Protein AF-A0A7C7JEX1-F1 (afdb_monomer_lite)

Sequence (99 aa):
MYKWVIKYKKRLDGLLDRIRGRWTLRGDRQVAGRDYDPTTINSPVAHKTTHFTLFTLAVQFSLYLFCLDVSKAFMLGPNDTPGLCMKPLRLSLSRISIS

Structure (mmCIF, N/CA/C/O backbone):
data_AF-A0A7C7JEX1-F1
#
_entry.id   AF-A0A7C7JEX1-F1
#
loop_
_atom_site.group_PDB
_atom_site.id
_atom_site.type_symbol
_atom_site.label_atom_id
_atom_site.label_alt_id
_atom_site.label_comp_id
_atom_site.label_asym_id
_atom_site.label_entity_id
_atom_site.label_seq_id
_atom_site.pdbx_PDB_ins_code
_atom_site.Cartn_x
_atom_site.Cartn_y
_atom_site.Cartn_z
_atom_site.occupancy
_atom_site.B_iso_or_equiv
_atom_site.auth_seq_id
_atom_site.auth_comp_id
_atom_site.auth_asym_id
_atom_site.auth_atom_id
_atom_site.pdbx_PDB_model_num
ATOM 1 N N . MET A 1 1 ? 20.821 -0.142 -12.184 1.00 66.62 1 MET A N 1
ATOM 2 C CA . MET A 1 1 ? 20.218 0.451 -10.971 1.00 66.62 1 MET A CA 1
ATOM 3 C C . MET A 1 1 ? 18.980 1.291 -11.303 1.00 66.62 1 MET A C 1
ATOM 5 O O . MET A 1 1 ? 17.980 1.176 -10.611 1.00 66.62 1 MET A O 1
ATOM 9 N N . TYR A 1 2 ? 18.972 2.042 -12.409 1.00 77.06 2 TYR A N 1
ATOM 10 C CA . TYR A 1 2 ? 17.814 2.803 -12.905 1.00 77.06 2 TYR A CA 1
ATOM 11 C C . TYR A 1 2 ? 17.253 2.222 -14.216 1.00 77.06 2 TYR A C 1
ATOM 13 O O . TYR A 1 2 ? 17.973 1.557 -14.965 1.00 77.06 2 TYR A O 1
ATOM 21 N N . LYS A 1 3 ? 15.960 2.434 -14.482 1.00 85.62 3 LYS A N 1
ATOM 22 C CA . LYS A 1 3 ? 15.293 2.050 -15.736 1.00 85.62 3 LYS A CA 1
ATOM 23 C C . LYS A 1 3 ? 14.192 3.059 -16.073 1.00 85.62 3 LYS A C 1
ATOM 25 O O . LYS A 1 3 ? 13.420 3.455 -15.200 1.00 85.62 3 LYS A O 1
ATOM 30 N N . TRP A 1 4 ? 14.074 3.421 -17.349 1.00 87.06 4 TRP A N 1
ATOM 31 C CA . TRP A 1 4 ? 12.891 4.119 -17.851 1.00 87.06 4 TRP A CA 1
ATOM 32 C C . TRP A 1 4 ? 11.713 3.149 -17.957 1.00 87.06 4 TRP A C 1
ATOM 34 O O . TRP A 1 4 ? 11.800 2.112 -18.617 1.00 87.06 4 TRP A O 1
ATOM 44 N N . VAL A 1 5 ? 10.593 3.501 -17.331 1.00 87.44 5 VAL A N 1
ATOM 45 C CA . VAL A 1 5 ? 9.305 2.839 -17.538 1.00 87.44 5 VAL A CA 1
ATOM 46 C C . VAL A 1 5 ? 8.412 3.798 -18.304 1.00 87.44 5 VAL A C 1
ATOM 48 O O . VAL A 1 5 ? 7.993 4.828 -17.775 1.00 87.44 5 VAL A O 1
ATOM 51 N N . ILE A 1 6 ? 8.124 3.456 -19.556 1.00 91.94 6 ILE A N 1
ATOM 52 C CA . ILE A 1 6 ? 7.239 4.237 -20.414 1.00 91.94 6 ILE A CA 1
ATOM 53 C C . ILE A 1 6 ? 5.917 3.486 -20.528 1.00 91.94 6 ILE A C 1
ATOM 55 O O . ILE A 1 6 ? 5.888 2.306 -20.872 1.00 91.94 6 ILE A O 1
ATOM 59 N N . LYS A 1 7 ? 4.817 4.166 -20.202 1.00 92.00 7 LYS A N 1
ATOM 60 C CA . LYS A 1 7 ? 3.458 3.653 -20.380 1.00 92.00 7 LYS A CA 1
ATOM 61 C C . LYS A 1 7 ? 2.729 4.493 -21.415 1.00 92.00 7 LYS A C 1
ATOM 63 O O . LYS A 1 7 ? 2.668 5.718 -21.296 1.00 92.00 7 LYS A O 1
ATOM 68 N N . TYR A 1 8 ? 2.139 3.807 -22.383 1.00 93.31 8 TYR A N 1
ATOM 69 C CA . TYR A 1 8 ? 1.299 4.385 -23.421 1.00 93.31 8 TYR A CA 1
ATOM 70 C C . TYR A 1 8 ? -0.157 4.069 -23.087 1.00 93.31 8 TYR A C 1
ATOM 72 O O . TYR A 1 8 ? -0.510 2.908 -22.891 1.00 93.31 8 TYR A O 1
ATOM 80 N N . LYS A 1 9 ? -1.001 5.095 -22.997 1.00 91.56 9 LYS A N 1
ATOM 81 C CA . LYS A 1 9 ? -2.452 4.946 -22.892 1.00 91.56 9 LYS A CA 1
ATOM 82 C C . LYS A 1 9 ? -3.042 5.178 -24.277 1.00 91.56 9 LYS A C 1
ATOM 84 O O . LYS A 1 9 ? -2.826 6.242 -24.856 1.00 91.56 9 LYS A O 1
ATOM 89 N N . LYS A 1 10 ? -3.753 4.181 -24.797 1.00 93.31 10 LYS A N 1
ATOM 90 C CA . LYS A 1 10 ? -4.526 4.281 -26.040 1.00 93.31 10 LYS A CA 1
ATOM 91 C C . LYS A 1 10 ? -5.992 4.576 -25.712 1.00 93.31 10 LYS A C 1
ATOM 93 O O . LYS A 1 10 ? -6.459 4.218 -24.628 1.00 93.31 10 LYS A O 1
ATOM 98 N N . ARG A 1 11 ? -6.688 5.254 -26.622 1.00 88.50 11 ARG A N 1
ATOM 99 C CA . ARG A 1 11 ? -8.149 5.412 -26.609 1.00 88.50 11 ARG A CA 1
ATOM 100 C C . ARG A 1 11 ? -8.821 4.121 -27.072 1.00 88.50 11 ARG A C 1
ATOM 102 O O . ARG A 1 11 ? -8.144 3.222 -27.569 1.00 88.50 11 ARG A O 1
ATOM 109 N N . LEU A 1 12 ? -10.144 4.052 -26.915 1.00 86.94 12 LEU A N 1
ATOM 110 C CA . LEU A 1 12 ? -10.943 2.927 -27.409 1.00 86.94 12 LEU A CA 1
ATOM 111 C C . LEU A 1 12 ? -10.759 2.738 -28.925 1.00 86.94 12 LEU A C 1
ATOM 113 O O . LEU A 1 12 ? -10.615 1.615 -29.388 1.00 86.94 12 LEU A O 1
ATOM 117 N N . ASP A 1 13 ? -10.616 3.847 -29.652 1.00 87.81 13 ASP A N 1
ATOM 118 C CA . ASP A 1 13 ? -10.387 3.892 -31.103 1.00 87.81 13 ASP A CA 1
ATOM 119 C C . ASP A 1 13 ? -8.954 3.484 -31.512 1.00 87.81 13 ASP A C 1
ATOM 121 O O . ASP A 1 13 ? -8.543 3.645 -32.657 1.00 87.81 13 ASP A O 1
ATOM 125 N N . GLY A 1 14 ? -8.129 3.023 -30.565 1.00 84.50 14 GLY A N 1
ATOM 126 C CA . GLY A 1 14 ? -6.749 2.583 -30.798 1.00 84.50 14 GLY A CA 1
ATOM 127 C C . GLY A 1 14 ? -5.711 3.708 -30.916 1.00 84.50 14 GLY A C 1
ATOM 128 O O . GLY A 1 14 ? -4.511 3.438 -30.796 1.00 84.50 14 GLY A 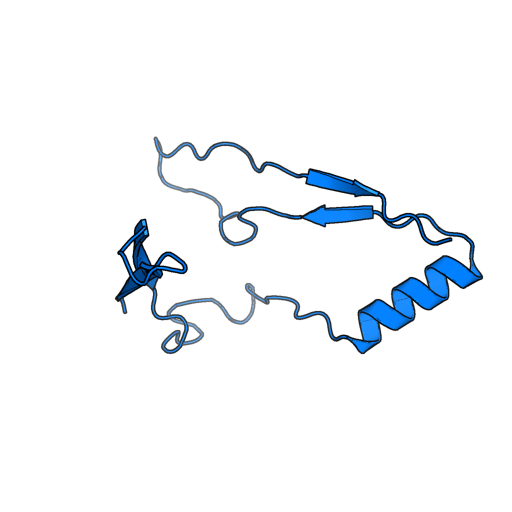O 1
ATOM 129 N N . LEU A 1 15 ? -6.146 4.962 -31.078 1.00 88.06 15 LEU A N 1
ATOM 130 C CA . LEU A 1 15 ? -5.281 6.144 -31.137 1.00 88.06 15 LEU A CA 1
ATOM 131 C C . LEU A 1 15 ? -4.577 6.422 -29.802 1.00 88.06 15 LEU A C 1
ATOM 133 O O . LEU A 1 15 ? -5.095 6.146 -28.719 1.00 88.06 15 LEU A O 1
ATOM 137 N N . LEU A 1 16 ? -3.372 6.984 -29.874 1.00 91.12 16 LEU A N 1
ATOM 138 C CA . LEU A 1 16 ? -2.566 7.295 -28.698 1.00 91.12 16 LEU A CA 1
ATOM 139 C C . LEU A 1 16 ? -3.142 8.507 -27.946 1.00 91.12 16 LEU A C 1
ATOM 141 O O . LEU A 1 16 ? -3.188 9.606 -28.483 1.00 91.12 16 LEU A O 1
ATOM 145 N N . ASP A 1 17 ? -3.534 8.311 -26.687 1.00 90.75 17 ASP A N 1
ATOM 146 C CA . ASP A 1 17 ? -4.094 9.364 -25.831 1.00 90.75 17 ASP A CA 1
ATOM 147 C C . ASP A 1 17 ? -3.005 10.069 -25.019 1.00 90.75 17 ASP A C 1
ATOM 149 O O . ASP A 1 17 ? -2.954 11.292 -24.914 1.00 90.75 17 ASP A O 1
ATOM 153 N N . ARG A 1 18 ? -2.125 9.280 -24.389 1.00 90.50 18 ARG A N 1
ATOM 154 C CA . ARG A 1 18 ? -1.140 9.816 -23.449 1.00 90.50 18 ARG A CA 1
ATOM 155 C C . ARG A 1 18 ? 0.079 8.925 -23.307 1.00 90.50 18 ARG A C 1
ATOM 157 O O . ARG A 1 18 ? -0.044 7.719 -23.112 1.00 90.50 18 ARG A O 1
ATOM 164 N N . ILE A 1 19 ? 1.253 9.549 -23.264 1.00 92.88 19 ILE A N 1
ATOM 165 C CA . ILE A 1 19 ? 2.512 8.902 -22.887 1.00 92.88 19 ILE A CA 1
ATOM 166 C C . ILE A 1 19 ? 2.911 9.379 -21.490 1.00 92.88 19 ILE A C 1
ATOM 168 O O . ILE A 1 19 ? 2.838 10.568 -21.176 1.00 92.88 19 ILE A O 1
ATOM 172 N N . ARG A 1 20 ? 3.333 8.454 -20.629 1.00 90.44 20 ARG A N 1
ATOM 173 C CA . ARG A 1 20 ? 3.968 8.773 -19.346 1.00 90.44 20 ARG A CA 1
ATOM 174 C C . ARG A 1 20 ? 5.278 8.010 -19.223 1.00 90.44 20 ARG A C 1
ATOM 176 O O . ARG A 1 20 ? 5.262 6.786 -19.125 1.00 90.44 20 ARG A O 1
ATOM 183 N N . GLY A 1 21 ? 6.386 8.743 -19.185 1.00 91.06 21 GLY A N 1
ATOM 184 C CA . GLY A 1 21 ? 7.692 8.228 -18.785 1.00 91.06 21 G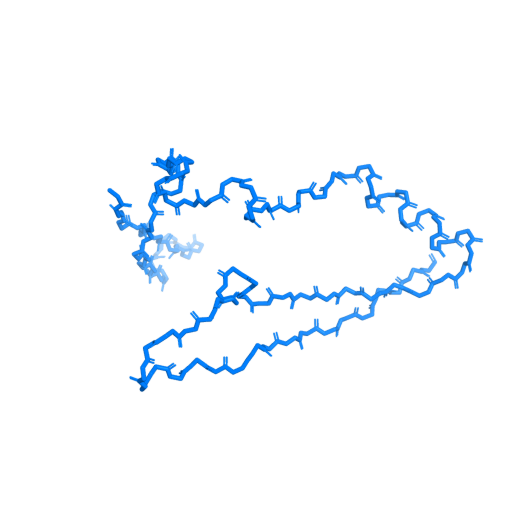LY A CA 1
ATOM 185 C C . GLY A 1 21 ? 7.907 8.415 -17.286 1.00 91.06 21 GLY A C 1
ATOM 186 O O . GLY A 1 21 ? 7.561 9.456 -16.727 1.00 91.06 21 GLY A O 1
ATOM 187 N N . ARG A 1 22 ? 8.457 7.399 -16.625 1.00 82.94 22 ARG A N 1
ATOM 188 C CA . ARG A 1 22 ? 8.946 7.487 -15.247 1.00 82.94 22 ARG A CA 1
ATOM 189 C C . ARG A 1 22 ? 10.372 6.959 -15.207 1.00 82.94 22 ARG A C 1
ATOM 191 O O . ARG A 1 22 ? 10.620 5.839 -15.652 1.00 82.94 22 ARG A O 1
ATOM 198 N N . TRP A 1 23 ? 11.290 7.758 -14.673 1.00 85.75 23 TRP A N 1
ATOM 199 C CA . TRP A 1 23 ? 12.606 7.270 -14.276 1.00 85.75 23 TRP A CA 1
ATOM 200 C C . TRP A 1 23 ? 12.444 6.616 -12.914 1.00 85.75 23 TRP A C 1
ATOM 202 O O . TRP A 1 23 ? 12.009 7.261 -11.960 1.00 85.75 23 TRP A O 1
ATOM 212 N N . THR A 1 24 ? 12.666 5.310 -12.835 1.00 80.25 24 THR A N 1
ATOM 213 C CA . THR A 1 24 ? 12.427 4.556 -11.603 1.00 80.25 24 THR A CA 1
ATOM 214 C C . THR A 1 24 ? 13.655 3.723 -11.277 1.00 80.25 24 THR A C 1
ATOM 216 O O . THR A 1 24 ? 14.296 3.145 -12.161 1.00 80.25 24 THR A O 1
ATOM 219 N N . LEU A 1 25 ? 13.989 3.670 -9.990 1.00 79.31 25 LEU A N 1
ATOM 220 C CA . LEU A 1 25 ? 14.944 2.703 -9.471 1.00 79.31 25 LEU A CA 1
ATOM 221 C C . LEU A 1 25 ? 14.374 1.290 -9.642 1.00 79.31 25 LEU A C 1
ATOM 223 O O . LEU A 1 25 ? 13.181 1.045 -9.463 1.00 79.31 25 LEU A O 1
ATOM 227 N N . ARG A 1 26 ? 15.231 0.353 -10.038 1.00 74.19 26 ARG A N 1
ATOM 228 C CA . ARG A 1 26 ? 14.882 -1.061 -10.211 1.00 74.19 26 ARG A CA 1
ATOM 229 C C . ARG A 1 26 ? 14.765 -1.725 -8.837 1.00 74.19 26 ARG A C 1
ATOM 231 O O . ARG A 1 26 ? 15.750 -2.257 -8.338 1.00 74.19 26 ARG A O 1
ATOM 238 N N . GLY A 1 27 ? 13.574 -1.669 -8.236 1.00 73.69 27 GLY A N 1
ATOM 239 C CA . GLY A 1 27 ? 13.282 -2.297 -6.939 1.00 73.69 27 GLY A CA 1
ATOM 240 C C . GLY A 1 27 ? 13.526 -3.812 -6.923 1.00 73.69 27 GLY A C 1
ATOM 241 O O . GLY A 1 27 ? 13.981 -4.357 -5.930 1.00 73.69 27 GLY A O 1
ATOM 242 N N . ASP A 1 28 ? 13.339 -4.477 -8.067 1.00 75.50 28 ASP A N 1
ATOM 243 C CA . ASP A 1 28 ? 13.614 -5.908 -8.282 1.00 75.50 28 ASP A CA 1
ATOM 244 C C . ASP A 1 28 ? 15.090 -6.298 -8.114 1.00 75.50 28 ASP A C 1
ATOM 246 O O . ASP A 1 28 ? 15.413 -7.479 -8.048 1.00 75.50 28 ASP A O 1
ATOM 250 N N . ARG A 1 29 ? 15.994 -5.316 -8.101 1.00 79.44 29 ARG A N 1
ATOM 251 C CA . ARG A 1 29 ? 17.436 -5.517 -7.926 1.00 79.44 29 ARG A CA 1
ATOM 252 C C . ARG A 1 29 ? 17.978 -4.819 -6.685 1.00 79.44 29 ARG A C 1
ATOM 254 O O . ARG A 1 29 ? 19.184 -4.599 -6.621 1.00 79.44 29 ARG A O 1
ATOM 261 N N . GLN A 1 30 ? 17.107 -4.443 -5.750 1.00 81.00 30 GLN A N 1
ATOM 262 C CA . GLN A 1 30 ? 17.551 -3.891 -4.479 1.00 81.00 30 GLN A CA 1
ATOM 263 C C . GLN A 1 30 ? 18.261 -4.963 -3.659 1.00 81.00 30 GLN A C 1
ATOM 265 O O . GLN A 1 30 ? 17.764 -6.078 -3.506 1.00 81.00 30 GLN A O 1
ATOM 270 N N . VAL A 1 31 ? 19.429 -4.609 -3.135 1.00 82.75 31 VAL A N 1
ATOM 271 C CA . VAL A 1 31 ? 20.232 -5.463 -2.262 1.00 82.75 31 VAL A CA 1
ATOM 272 C C . VAL A 1 31 ? 20.149 -4.923 -0.837 1.00 82.75 31 VAL A C 1
ATOM 274 O O . VAL A 1 31 ? 20.490 -3.765 -0.582 1.00 82.75 31 VAL A O 1
ATOM 277 N N . ALA A 1 32 ? 19.702 -5.769 0.093 1.00 81.06 32 ALA A N 1
ATOM 278 C CA . ALA A 1 32 ? 19.642 -5.435 1.514 1.00 81.06 32 ALA A CA 1
ATOM 279 C C . ALA A 1 32 ? 21.043 -5.084 2.048 1.00 81.06 32 ALA A C 1
ATOM 281 O O . ALA A 1 32 ? 22.029 -5.732 1.698 1.00 81.06 32 ALA A O 1
ATOM 282 N N . GLY A 1 33 ? 21.139 -4.031 2.858 1.00 79.06 33 GLY A N 1
ATOM 283 C CA . GLY A 1 33 ? 22.396 -3.497 3.391 1.00 79.06 33 GLY A CA 1
ATOM 284 C C . GLY A 1 33 ? 23.160 -2.573 2.435 1.00 79.06 33 GLY A C 1
ATOM 285 O O . GLY A 1 33 ? 24.054 -1.860 2.879 1.00 79.06 33 GLY A O 1
ATOM 286 N N . ARG A 1 34 ? 22.802 -2.535 1.141 1.00 80.44 34 ARG A N 1
ATOM 287 C CA . ARG A 1 34 ? 23.352 -1.582 0.160 1.00 80.44 34 ARG A CA 1
ATOM 288 C C . ARG A 1 34 ? 22.337 -0.517 -0.244 1.00 80.44 34 ARG A C 1
ATOM 290 O O . ARG A 1 34 ? 22.663 0.663 -0.237 1.00 80.44 34 ARG A O 1
ATOM 297 N N . ASP A 1 35 ? 21.139 -0.944 -0.639 1.00 77.12 35 ASP A N 1
ATOM 298 C CA . ASP A 1 35 ? 20.100 -0.057 -1.178 1.00 77.12 35 ASP A CA 1
ATOM 299 C C . ASP A 1 35 ? 19.037 0.320 -0.135 1.00 77.12 35 ASP A C 1
ATOM 301 O O . ASP A 1 35 ? 18.353 1.329 -0.287 1.00 77.12 35 ASP A O 1
ATOM 305 N N . TYR A 1 36 ? 18.885 -0.492 0.912 1.00 75.12 36 TYR A N 1
ATOM 306 C CA . TYR A 1 36 ? 18.056 -0.202 2.079 1.00 75.12 36 TYR A CA 1
ATOM 307 C C . TYR A 1 36 ? 18.598 -0.957 3.294 1.00 75.12 36 TYR A C 1
ATOM 309 O O . TYR A 1 36 ? 19.186 -2.032 3.149 1.00 75.12 36 TYR A O 1
ATOM 317 N N . ASP A 1 37 ? 18.394 -0.407 4.486 1.00 81.56 37 ASP A N 1
ATOM 318 C CA . ASP A 1 37 ? 18.743 -1.075 5.735 1.00 81.56 37 ASP A CA 1
ATOM 319 C C . ASP A 1 37 ? 17.596 -2.014 6.155 1.00 81.56 37 ASP A C 1
ATOM 321 O O . ASP A 1 37 ? 16.495 -1.539 6.447 1.00 81.56 37 ASP A O 1
ATOM 325 N N . PRO A 1 38 ? 17.816 -3.342 6.174 1.00 76.31 38 PRO A N 1
ATOM 326 C CA . PRO A 1 38 ? 16.772 -4.310 6.493 1.00 76.31 38 PRO A CA 1
ATOM 327 C C . PRO A 1 38 ? 16.326 -4.264 7.959 1.00 76.31 38 PRO A C 1
ATOM 329 O O . PRO A 1 38 ? 15.272 -4.806 8.280 1.00 76.31 38 PRO A O 1
ATOM 332 N N . THR A 1 39 ? 17.116 -3.656 8.849 1.00 80.06 39 THR A N 1
ATOM 333 C CA . THR A 1 39 ? 16.804 -3.596 10.282 1.00 80.06 39 THR A CA 1
ATOM 334 C C . THR A 1 39 ? 15.926 -2.402 10.636 1.00 80.06 39 THR A C 1
ATOM 336 O O . THR A 1 39 ? 15.061 -2.511 11.504 1.00 80.06 39 THR A O 1
ATOM 339 N N . THR A 1 40 ? 16.101 -1.279 9.937 1.00 70.19 40 THR A N 1
ATOM 340 C CA . THR A 1 40 ? 15.365 -0.036 10.200 1.00 70.19 40 THR A CA 1
ATOM 341 C C . THR A 1 40 ? 14.202 0.185 9.236 1.00 70.19 40 THR A C 1
ATOM 343 O O . THR A 1 40 ? 13.181 0.748 9.629 1.00 70.19 40 THR A O 1
ATOM 346 N N . ILE A 1 41 ? 14.308 -0.280 7.986 1.00 65.06 41 ILE A N 1
ATOM 347 C CA . ILE A 1 41 ? 13.295 -0.067 6.948 1.00 65.06 41 ILE A CA 1
ATOM 348 C C . ILE A 1 41 ? 12.527 -1.369 6.716 1.00 65.06 41 ILE A C 1
ATOM 350 O O . ILE A 1 41 ? 12.941 -2.238 5.950 1.00 65.06 41 ILE A O 1
ATOM 354 N N . ASN A 1 42 ? 11.356 -1.477 7.346 1.00 60.97 42 ASN A N 1
ATOM 355 C CA . ASN A 1 42 ? 10.379 -2.527 7.071 1.00 60.97 42 ASN A CA 1
ATOM 356 C C . ASN A 1 42 ? 9.106 -1.904 6.478 1.00 60.97 42 ASN A C 1
ATOM 358 O O . ASN A 1 42 ? 8.573 -0.936 7.019 1.00 60.97 42 ASN A O 1
ATOM 362 N N . SER A 1 43 ? 8.614 -2.448 5.362 1.00 62.12 43 SER A N 1
ATOM 363 C CA . SER A 1 43 ? 7.310 -2.075 4.810 1.00 62.12 43 SER A CA 1
ATOM 364 C C . SER A 1 43 ? 6.266 -3.066 5.329 1.00 62.12 43 SER A C 1
ATOM 366 O O . SER A 1 43 ? 6.254 -4.214 4.879 1.00 62.12 43 SER A O 1
ATOM 368 N N . PRO A 1 44 ? 5.391 -2.669 6.271 1.00 64.06 44 PRO A N 1
ATOM 369 C CA . PRO A 1 44 ? 4.373 -3.572 6.782 1.00 64.06 44 PRO A CA 1
ATOM 370 C C . PRO A 1 44 ? 3.383 -3.907 5.663 1.00 64.06 44 PRO A C 1
ATOM 372 O O . PRO A 1 44 ? 2.629 -3.052 5.196 1.00 64.06 44 PRO A O 1
ATOM 375 N N . VAL A 1 45 ? 3.379 -5.166 5.225 1.00 69.06 45 VAL A N 1
ATOM 376 C CA . VAL A 1 45 ? 2.391 -5.679 4.274 1.00 69.06 45 VAL A CA 1
ATOM 377 C C . VAL A 1 45 ? 1.220 -6.229 5.074 1.00 69.06 45 VAL A C 1
ATOM 379 O O . VAL A 1 45 ? 1.306 -7.296 5.679 1.00 69.06 45 VAL A O 1
ATOM 382 N N . ALA A 1 46 ? 0.112 -5.496 5.096 1.00 74.06 46 ALA A N 1
ATOM 383 C CA . ALA A 1 46 ? -1.093 -5.970 5.755 1.00 74.06 46 ALA A CA 1
ATOM 384 C C . ALA A 1 46 ? -1.710 -7.131 4.954 1.00 74.06 46 ALA A C 1
ATOM 386 O O . ALA A 1 46 ? -2.003 -7.005 3.762 1.00 74.06 46 ALA A O 1
ATOM 387 N N . HIS A 1 47 ? -1.916 -8.276 5.607 1.00 82.12 47 HIS A N 1
ATOM 388 C CA . HIS A 1 47 ? -2.548 -9.434 4.982 1.00 82.12 47 HIS A CA 1
ATOM 389 C C . HIS A 1 47 ? -4.069 -9.242 4.908 1.00 82.12 47 HIS A C 1
ATOM 391 O O . HIS A 1 47 ? -4.669 -8.543 5.729 1.00 82.12 47 HIS A O 1
ATOM 397 N N . LYS A 1 48 ? -4.735 -9.870 3.929 1.00 84.44 48 LYS A N 1
ATOM 398 C CA . LYS A 1 48 ? -6.199 -9.748 3.771 1.00 84.44 48 LYS A CA 1
ATOM 399 C C . LYS A 1 48 ? -6.953 -10.169 5.035 1.00 84.44 48 LYS A C 1
ATOM 401 O O . LYS A 1 48 ? -7.919 -9.516 5.412 1.00 84.44 48 LYS A O 1
ATOM 406 N N . THR A 1 49 ? -6.476 -11.215 5.709 1.00 88.62 49 THR A N 1
ATOM 407 C CA . THR A 1 49 ? -7.058 -11.708 6.969 1.00 88.62 49 THR A CA 1
ATOM 408 C C . THR A 1 49 ? -7.108 -10.616 8.033 1.00 88.62 49 THR A C 1
ATOM 410 O O . THR A 1 49 ? -8.152 -10.425 8.643 1.00 88.62 49 THR A O 1
ATOM 413 N N . THR A 1 50 ? -6.030 -9.843 8.185 1.00 88.50 50 THR A N 1
ATOM 414 C CA . THR A 1 50 ? -5.926 -8.757 9.166 1.00 88.50 50 THR A CA 1
ATOM 415 C C . THR A 1 50 ? -6.967 -7.658 8.931 1.00 88.50 50 THR A C 1
ATOM 417 O O . THR A 1 50 ? -7.536 -7.124 9.880 1.00 88.50 50 THR A O 1
ATOM 420 N N . HIS A 1 51 ? -7.265 -7.337 7.668 1.00 86.50 51 HIS A N 1
ATOM 421 C CA . HIS A 1 51 ? -8.289 -6.343 7.337 1.00 86.50 51 HIS A CA 1
ATOM 422 C C . HIS A 1 51 ? -9.691 -6.843 7.702 1.00 86.50 51 HIS A C 1
ATOM 424 O O . HIS A 1 51 ? -10.461 -6.118 8.325 1.00 86.50 51 HIS A O 1
ATOM 430 N N . PHE A 1 52 ? -10.013 -8.098 7.371 1.00 90.25 52 PHE A N 1
ATOM 431 C CA . PHE A 1 52 ? -11.316 -8.680 7.699 1.00 90.25 52 PHE A CA 1
ATOM 432 C C . PHE A 1 52 ? -11.533 -8.833 9.203 1.00 90.25 52 PHE A C 1
ATOM 434 O O . PHE A 1 52 ? -12.634 -8.561 9.682 1.00 90.25 52 PHE A O 1
ATOM 441 N N . THR A 1 53 ? -10.498 -9.189 9.968 1.00 91.25 53 THR A N 1
ATOM 442 C CA . THR A 1 53 ? -10.594 -9.204 11.434 1.00 91.25 53 THR A CA 1
ATOM 443 C C . THR A 1 53 ? -10.871 -7.809 11.986 1.00 91.25 53 THR A C 1
ATOM 445 O O . THR A 1 53 ? -11.718 -7.663 12.861 1.00 91.25 53 THR A O 1
ATOM 448 N N . LEU A 1 54 ? -10.229 -6.773 11.433 1.00 89.88 54 LEU A N 1
ATOM 449 C CA . LEU A 1 54 ? -10.451 -5.390 11.857 1.00 89.88 54 LEU A CA 1
ATOM 450 C C . LEU A 1 54 ? -11.891 -4.938 11.574 1.00 89.88 54 LEU A C 1
ATOM 452 O O . LEU A 1 54 ? -12.525 -4.338 12.436 1.00 89.88 54 LEU A O 1
ATOM 456 N N . PHE A 1 55 ? -12.427 -5.267 10.394 1.00 91.44 55 PHE A N 1
ATOM 457 C CA . PHE A 1 55 ? -13.818 -4.967 10.050 1.00 91.44 55 PHE A CA 1
ATOM 458 C C . PHE A 1 55 ? -14.812 -5.728 10.927 1.00 91.44 55 PHE A C 1
ATOM 460 O O . PHE A 1 55 ? -15.785 -5.139 11.383 1.00 91.44 55 PHE A O 1
ATOM 467 N N . THR A 1 56 ? -14.549 -7.005 11.210 1.00 92.25 56 THR A N 1
ATOM 468 C CA . THR A 1 56 ? -15.417 -7.824 12.071 1.00 92.25 56 THR A CA 1
ATOM 469 C C . THR A 1 56 ? -15.500 -7.232 13.476 1.00 92.25 56 THR A C 1
ATOM 471 O O . THR A 1 56 ? -16.593 -7.064 14.007 1.00 92.25 56 THR A O 1
ATOM 474 N N . LEU A 1 57 ? -14.358 -6.832 14.045 1.00 93.75 57 LEU A N 1
ATOM 475 C CA . LEU A 1 57 ? -14.312 -6.140 15.333 1.00 93.75 57 LEU A CA 1
ATOM 476 C C . LEU A 1 57 ? -15.023 -4.784 15.269 1.00 93.75 57 LEU A C 1
ATOM 478 O O . LEU A 1 57 ? -15.778 -4.445 16.174 1.00 93.75 57 LEU A O 1
ATOM 482 N N . ALA A 1 58 ? -14.824 -4.018 14.195 1.00 93.00 58 ALA A N 1
ATOM 483 C CA . ALA A 1 58 ? -15.482 -2.727 14.045 1.00 93.00 58 ALA A CA 1
ATOM 484 C C . ALA A 1 58 ? -17.012 -2.854 14.014 1.00 93.00 58 ALA A C 1
ATOM 486 O O . ALA A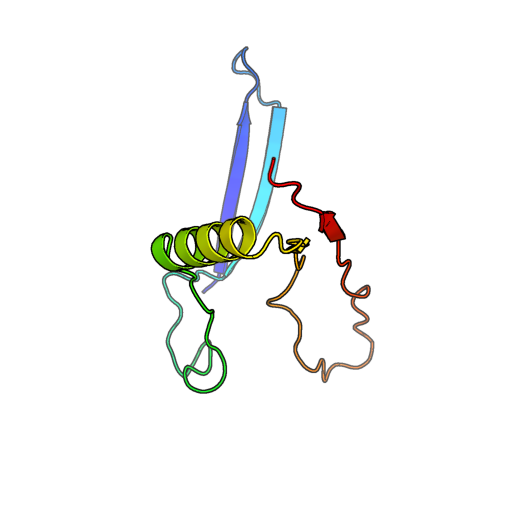 1 58 ? -17.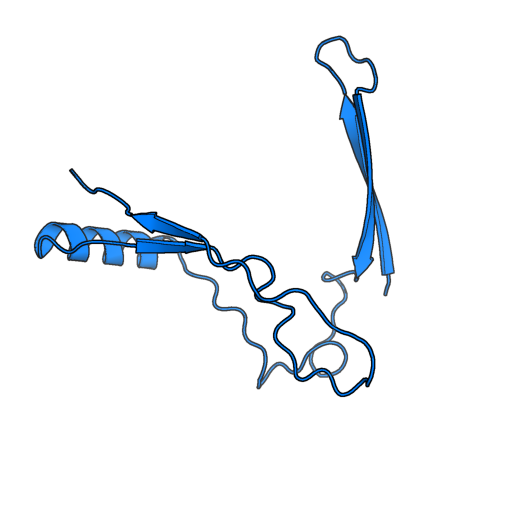689 -2.063 14.660 1.00 93.00 58 ALA A O 1
ATOM 487 N N . VAL A 1 59 ? -17.550 -3.872 13.338 1.00 93.19 59 VAL A N 1
ATOM 488 C CA . VAL A 1 59 ? -18.993 -4.157 13.330 1.00 93.19 59 VAL A CA 1
ATOM 489 C C . VAL A 1 59 ? -19.466 -4.642 14.698 1.00 93.19 59 VAL A C 1
ATOM 491 O O . VAL A 1 59 ? -20.451 -4.129 15.217 1.00 93.19 59 VAL A O 1
ATOM 494 N N . GLN A 1 60 ? -18.755 -5.594 15.311 1.00 94.62 60 GLN A N 1
ATOM 495 C CA . GLN A 1 60 ? -19.152 -6.184 16.593 1.00 94.62 60 GLN A CA 1
ATOM 496 C C . GLN A 1 60 ? -19.231 -5.150 17.725 1.00 94.62 60 GLN A C 1
ATOM 498 O O . GLN A 1 60 ? -20.082 -5.263 18.604 1.00 94.62 60 GLN A O 1
ATOM 503 N N . PHE A 1 61 ? -18.351 -4.150 17.700 1.00 92.50 61 PHE A N 1
ATOM 504 C CA . PHE A 1 61 ? -18.266 -3.107 18.721 1.00 92.50 61 PHE A CA 1
ATOM 505 C C . PHE A 1 61 ? -18.805 -1.745 18.253 1.00 92.50 61 PHE A C 1
ATOM 507 O O . PHE A 1 61 ? -18.614 -0.750 18.951 1.00 92.50 61 PHE A O 1
ATOM 514 N N . SER A 1 62 ? -19.465 -1.678 17.089 1.00 89.88 62 SER A N 1
ATOM 515 C CA . SER A 1 62 ? -20.003 -0.439 16.499 1.00 89.88 62 SER A CA 1
ATOM 516 C C . SER A 1 62 ? -18.977 0.708 16.433 1.00 89.88 62 SER A C 1
ATOM 518 O O . SER A 1 62 ? -19.273 1.860 16.760 1.00 89.88 62 SER A O 1
ATOM 520 N N . LEU A 1 63 ? -17.742 0.392 16.036 1.00 89.75 63 LEU A N 1
ATOM 521 C CA . LEU A 1 63 ? -16.624 1.333 15.968 1.00 89.75 63 LEU A CA 1
ATOM 522 C C . LEU A 1 63 ? -16.565 2.048 14.615 1.00 89.75 63 LEU A C 1
ATOM 524 O O . LEU A 1 63 ? -16.826 1.473 13.559 1.00 89.75 63 LEU A O 1
ATOM 528 N N . TYR A 1 64 ? -16.123 3.305 14.638 1.00 87.69 64 TYR A N 1
ATOM 529 C CA . TYR A 1 64 ? -15.865 4.070 13.421 1.00 87.69 64 TYR A CA 1
ATOM 530 C C . TYR A 1 64 ? -14.474 3.782 12.863 1.00 87.69 64 TYR A C 1
ATOM 532 O O . TYR A 1 64 ? -13.479 3.867 13.583 1.00 87.69 64 TYR A O 1
ATOM 540 N N . LEU A 1 65 ? -14.400 3.524 11.556 1.00 87.69 65 LEU A N 1
ATOM 541 C CA . LEU A 1 65 ? -13.135 3.369 10.846 1.00 87.69 65 LEU A CA 1
ATOM 542 C C . LEU A 1 65 ? -12.822 4.591 9.986 1.00 87.69 65 LEU A C 1
ATOM 544 O O . LEU A 1 65 ? -13.670 5.129 9.268 1.00 87.69 65 LEU A O 1
ATOM 548 N N . PHE A 1 66 ? -11.556 4.991 10.026 1.00 86.00 66 PHE A N 1
ATOM 549 C CA . PHE A 1 66 ? -11.003 6.044 9.191 1.00 86.00 66 PHE A CA 1
ATOM 550 C C . PHE A 1 66 ? -9.864 5.469 8.361 1.00 86.00 66 PHE A C 1
ATOM 552 O O . PHE A 1 66 ? -8.962 4.825 8.893 1.00 86.00 66 PHE A O 1
ATOM 559 N N . CYS A 1 67 ? -9.903 5.713 7.054 1.00 83.00 67 CYS A N 1
ATOM 560 C CA . CYS A 1 67 ? -8.812 5.370 6.160 1.00 83.00 67 CYS A CA 1
ATOM 561 C C . CYS A 1 67 ? -7.944 6.605 5.954 1.00 83.00 67 CYS A C 1
ATOM 563 O O . CYS A 1 67 ? -8.436 7.662 5.540 1.00 83.00 67 CYS A O 1
ATOM 565 N N . LEU A 1 68 ? -6.655 6.458 6.238 1.00 83.75 68 LEU A N 1
ATOM 566 C CA . LEU A 1 68 ? -5.658 7.498 6.058 1.00 83.75 68 LEU A CA 1
ATOM 567 C C . LEU A 1 68 ? -4.742 7.078 4.909 1.00 83.75 68 LEU A C 1
ATOM 569 O O . LEU A 1 68 ? -3.996 6.108 5.020 1.00 83.75 68 LEU A O 1
ATOM 573 N N . ASP A 1 69 ? -4.835 7.796 3.791 1.00 81.00 69 ASP A N 1
ATOM 574 C CA . ASP A 1 69 ? -3.964 7.575 2.637 1.00 81.00 69 ASP A CA 1
ATOM 575 C C . ASP A 1 69 ? -2.736 8.486 2.743 1.00 81.00 69 ASP A C 1
ATOM 577 O O . ASP A 1 69 ? -2.827 9.716 2.636 1.00 81.00 69 ASP A O 1
ATOM 581 N N . VAL A 1 70 ? -1.574 7.876 2.994 1.00 73.31 70 VAL A N 1
ATOM 582 C CA . VAL A 1 70 ? -0.296 8.584 3.070 1.00 73.31 70 VAL A CA 1
ATOM 583 C C . VAL A 1 70 ? 0.325 8.670 1.682 1.00 73.31 70 VAL A C 1
ATOM 585 O O . VAL A 1 70 ? 1.136 7.839 1.260 1.00 73.31 70 VAL A O 1
ATOM 588 N N . SER A 1 71 ? 0.017 9.753 0.977 1.00 70.81 71 SER A N 1
ATOM 589 C CA . SER A 1 71 ? 0.729 10.088 -0.253 1.00 70.81 71 SER A CA 1
ATOM 590 C C . SER A 1 71 ? 2.197 10.399 0.047 1.00 70.81 71 SER A C 1
ATOM 592 O O . SER A 1 71 ? 2.476 11.401 0.687 1.00 70.81 71 SER A O 1
ATOM 594 N N . LYS A 1 72 ? 3.139 9.624 -0.512 1.00 64.06 72 LYS A N 1
ATOM 595 C CA . LYS A 1 72 ? 4.607 9.772 -0.335 1.00 64.06 72 LYS A CA 1
ATOM 596 C C . LYS A 1 72 ? 5.168 9.272 1.009 1.00 64.06 72 LYS A C 1
ATOM 598 O O . LYS A 1 72 ? 6.195 9.775 1.455 1.00 64.06 72 LYS A O 1
ATOM 603 N N . ALA A 1 73 ? 4.563 8.241 1.606 1.00 62.19 73 ALA A N 1
ATOM 604 C CA . ALA A 1 73 ? 5.052 7.614 2.845 1.00 62.1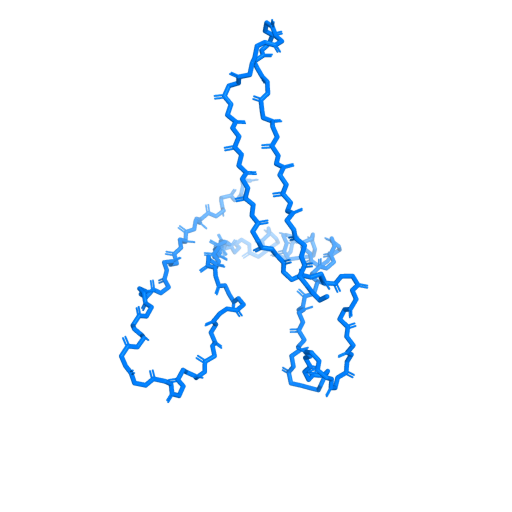9 73 ALA A CA 1
ATOM 605 C C . ALA A 1 73 ? 6.549 7.234 2.816 1.00 62.19 73 ALA A C 1
ATOM 607 O O . ALA A 1 73 ? 7.245 7.357 3.814 1.00 62.19 73 ALA A O 1
ATOM 608 N N . PHE A 1 74 ? 7.063 6.833 1.650 1.00 57.84 74 PHE A N 1
ATOM 609 C CA . PHE A 1 74 ? 8.452 6.394 1.472 1.00 57.84 74 PHE A CA 1
ATOM 610 C C . PHE A 1 74 ? 9.492 7.523 1.421 1.00 57.84 74 PHE A C 1
ATOM 612 O O . PHE A 1 74 ? 10.675 7.237 1.285 1.00 57.84 74 PHE A O 1
ATOM 619 N N . MET A 1 75 ? 9.078 8.794 1.461 1.00 59.34 75 MET A N 1
ATOM 620 C CA . MET A 1 75 ? 9.993 9.943 1.359 1.00 59.34 75 MET A CA 1
ATOM 621 C C . MET A 1 75 ? 10.146 10.717 2.670 1.00 59.34 75 MET A C 1
ATOM 623 O O . MET A 1 75 ? 10.676 11.826 2.666 1.00 59.34 75 MET A O 1
ATOM 627 N N . LEU A 1 76 ? 9.685 10.155 3.790 1.00 58.69 76 LEU A N 1
ATOM 628 C CA . LEU A 1 76 ? 9.891 10.737 5.112 1.00 58.69 76 LEU A CA 1
ATOM 629 C C . LEU A 1 76 ? 11.278 10.321 5.641 1.00 58.69 76 LEU A C 1
ATOM 631 O O . LEU A 1 76 ? 11.398 9.414 6.456 1.00 58.69 76 LEU A O 1
ATOM 635 N N . GLY A 1 77 ? 12.334 10.936 5.115 1.00 60.38 77 GLY A N 1
ATOM 636 C CA . GLY A 1 77 ? 13.698 10.815 5.636 1.00 60.38 77 GLY A CA 1
ATOM 637 C C . GLY A 1 77 ? 14.217 12.183 6.087 1.00 60.38 77 GLY A C 1
ATOM 638 O O . GLY A 1 77 ? 13.761 13.197 5.546 1.00 60.38 77 GLY A O 1
ATOM 639 N N . PRO A 1 78 ? 15.129 12.254 7.073 1.00 59.91 78 PRO A N 1
ATOM 640 C CA . PRO A 1 78 ? 15.840 13.493 7.357 1.00 59.91 78 PRO A CA 1
ATOM 641 C C . PRO A 1 78 ? 16.587 13.929 6.090 1.00 59.91 78 PRO A C 1
ATOM 643 O O . PRO A 1 78 ? 17.395 13.190 5.531 1.00 59.91 78 PRO A O 1
ATOM 646 N N . ASN A 1 79 ? 16.238 15.112 5.588 1.00 58.69 79 ASN A N 1
ATOM 647 C CA . ASN A 1 79 ? 16.897 15.702 4.433 1.00 58.69 79 ASN A CA 1
ATOM 648 C C . ASN A 1 79 ? 18.074 16.537 4.946 1.00 58.69 79 ASN A C 1
ATOM 650 O O . ASN A 1 79 ? 17.874 17.673 5.369 1.00 58.69 79 ASN A O 1
ATOM 654 N N . ASP A 1 80 ? 19.290 16.000 4.875 1.00 58.91 80 ASP A N 1
ATOM 655 C CA . ASP A 1 80 ? 20.510 16.712 5.295 1.00 58.91 80 ASP A CA 1
ATOM 656 C C . ASP A 1 80 ? 20.976 17.776 4.281 1.00 58.91 80 ASP A C 1
ATOM 658 O O . ASP 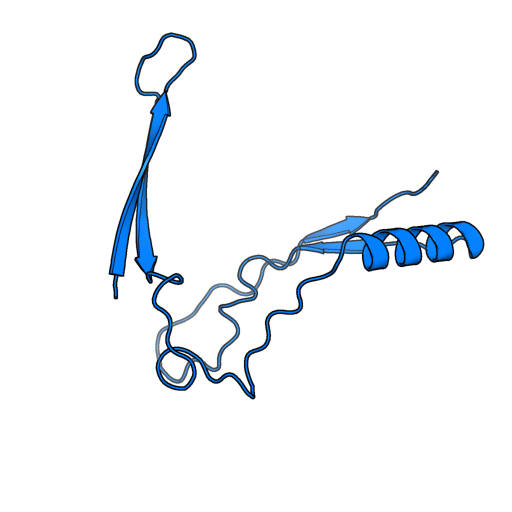A 1 80 ? 21.961 18.480 4.499 1.00 58.91 80 ASP A O 1
ATOM 662 N N . THR A 1 81 ? 20.286 17.918 3.145 1.00 59.84 81 THR A N 1
ATOM 663 C CA . THR A 1 81 ? 20.668 18.856 2.083 1.00 59.84 81 THR A CA 1
ATOM 664 C C . THR A 1 81 ? 19.999 20.227 2.257 1.00 59.84 81 THR A C 1
ATOM 666 O O . THR A 1 81 ? 18.779 20.329 2.068 1.00 59.84 81 THR A O 1
ATOM 669 N N . PRO A 1 82 ? 20.758 21.304 2.539 1.00 60.75 82 PRO A N 1
ATOM 670 C CA . PRO A 1 82 ? 20.206 22.652 2.623 1.00 60.75 82 PRO A CA 1
ATOM 671 C C . PRO A 1 82 ? 19.703 23.120 1.247 1.00 60.75 82 PRO A C 1
ATOM 673 O O . PRO A 1 82 ? 20.388 22.981 0.238 1.00 60.75 82 PRO A O 1
ATOM 676 N N . GLY A 1 83 ? 18.486 23.673 1.203 1.00 65.38 83 GLY A N 1
ATOM 677 C CA . GLY A 1 83 ? 17.865 24.217 -0.016 1.00 65.38 83 GLY A CA 1
ATOM 678 C C . GLY A 1 83 ? 16.859 23.297 -0.719 1.00 65.38 83 GLY A C 1
ATOM 679 O O . GLY A 1 83 ? 16.164 23.746 -1.629 1.00 65.38 83 GLY A O 1
ATOM 680 N N . LEU A 1 84 ? 16.709 22.041 -0.280 1.00 58.22 84 LEU A N 1
ATOM 681 C CA . LEU A 1 84 ? 15.716 21.114 -0.830 1.00 58.22 84 LEU A CA 1
ATOM 682 C C . LEU A 1 84 ? 14.451 21.095 0.047 1.00 58.22 84 LEU A C 1
ATOM 684 O O . LEU A 1 84 ? 14.323 20.293 0.969 1.00 58.22 84 LEU A O 1
ATOM 688 N N . CYS A 1 85 ? 13.496 21.990 -0.222 1.00 57.22 85 CYS A N 1
ATOM 689 C CA . CYS A 1 85 ? 12.203 21.978 0.464 1.00 57.22 85 CYS A CA 1
ATOM 690 C C . CYS A 1 85 ? 11.206 21.066 -0.272 1.00 57.22 85 CYS A C 1
ATOM 692 O O . CYS A 1 85 ? 10.824 21.299 -1.421 1.00 57.22 85 CYS A O 1
ATOM 694 N N . MET A 1 86 ? 10.756 19.999 0.390 1.00 57.50 86 MET A N 1
ATOM 695 C CA . MET A 1 86 ? 9.626 19.212 -0.102 1.00 57.50 86 MET A CA 1
ATOM 696 C C . MET A 1 86 ? 8.324 19.784 0.456 1.00 57.50 86 MET A C 1
ATOM 698 O O . MET A 1 86 ? 8.222 20.079 1.645 1.00 57.50 86 MET A O 1
ATOM 702 N N . LYS A 1 87 ? 7.305 19.930 -0.403 1.00 60.94 87 LYS A N 1
ATOM 703 C CA . LYS A 1 87 ? 5.955 20.306 0.044 1.00 60.94 87 LYS A CA 1
ATOM 704 C C . LYS A 1 87 ? 5.474 19.321 1.121 1.00 60.94 87 LYS A C 1
ATOM 706 O O . LYS A 1 87 ? 5.623 18.114 0.897 1.00 60.94 87 LYS A O 1
ATOM 711 N N . PRO A 1 88 ? 4.870 19.813 2.219 1.00 58.12 88 PRO A N 1
ATOM 712 C CA . PRO A 1 88 ? 4.442 18.974 3.328 1.00 58.12 88 PRO A CA 1
ATOM 713 C C . PRO A 1 88 ? 3.456 17.898 2.870 1.00 58.12 88 PRO A C 1
ATOM 715 O O . PRO A 1 88 ? 2.731 18.051 1.879 1.00 58.12 88 PRO A O 1
ATOM 718 N N . LEU A 1 89 ? 3.483 16.784 3.597 1.00 62.69 89 LEU A N 1
ATOM 719 C CA . LEU A 1 89 ? 2.672 15.600 3.359 1.00 62.69 89 LEU A CA 1
ATOM 720 C C . LEU A 1 89 ? 1.186 15.977 3.303 1.00 62.69 89 LEU A C 1
ATOM 722 O O . LEU A 1 89 ? 0.648 16.563 4.239 1.00 62.69 89 LEU A O 1
ATOM 726 N N . ARG A 1 90 ? 0.511 15.637 2.201 1.00 59.69 90 ARG A N 1
ATOM 727 C CA . ARG A 1 90 ? -0.939 15.810 2.099 1.00 59.69 90 ARG A CA 1
ATOM 728 C C . ARG A 1 90 ? -1.590 14.528 2.603 1.00 59.69 90 ARG A C 1
ATOM 730 O O . ARG A 1 90 ? -1.528 13.509 1.924 1.00 59.69 90 ARG A O 1
ATOM 737 N N . LEU A 1 91 ? -2.171 14.597 3.794 1.00 64.50 91 LEU A N 1
ATOM 738 C CA . LEU A 1 91 ? -2.959 13.521 4.382 1.00 64.50 91 LEU A CA 1
ATOM 739 C C . LEU A 1 91 ? -4.415 13.708 3.961 1.00 64.50 91 LEU A C 1
ATOM 741 O O . LEU A 1 91 ? -4.995 14.765 4.205 1.00 64.50 91 LEU A O 1
ATOM 745 N N . SER A 1 92 ? -5.003 12.704 3.316 1.00 74.00 92 SER A N 1
ATOM 746 C CA . SER A 1 92 ? -6.451 12.654 3.111 1.00 74.00 92 SER A CA 1
ATOM 747 C C . SER A 1 92 ? -7.054 11.624 4.051 1.00 74.00 92 SER A C 1
ATOM 749 O O . SER A 1 92 ? -6.725 10.439 3.973 1.00 74.00 92 SER A O 1
ATOM 751 N N . LEU A 1 93 ? -7.943 12.090 4.923 1.00 72.19 93 LEU A N 1
ATOM 752 C CA . LEU A 1 93 ? -8.755 11.242 5.779 1.00 72.19 93 LEU A CA 1
ATOM 753 C C . LEU A 1 93 ? -10.103 11.012 5.104 1.00 72.19 93 LEU A C 1
ATOM 755 O O . LEU A 1 93 ? -10.769 11.959 4.689 1.00 72.19 93 LEU A O 1
ATOM 759 N N . SER A 1 94 ? -10.509 9.753 5.019 1.00 78.00 94 SER A N 1
ATOM 760 C CA . SER A 1 94 ? -11.846 9.373 4.572 1.00 78.00 94 SER A CA 1
ATOM 761 C C . SER A 1 94 ? -12.501 8.505 5.637 1.00 78.00 94 SER A C 1
ATOM 763 O O . SER A 1 94 ? -11.872 7.607 6.199 1.00 78.00 94 SER A O 1
ATOM 765 N N . ARG A 1 95 ? -13.761 8.802 5.961 1.00 76.19 95 ARG A N 1
ATOM 766 C CA . ARG A 1 95 ? -14.546 7.979 6.881 1.00 76.19 95 ARG A CA 1
ATOM 767 C C . ARG A 1 95 ? -15.092 6.783 6.115 1.00 76.19 95 ARG A C 1
ATOM 769 O O . ARG A 1 95 ? -15.723 6.964 5.075 1.00 76.19 95 ARG A O 1
ATOM 776 N N . ILE A 1 96 ? -14.882 5.585 6.643 1.00 75.00 96 ILE A N 1
ATOM 777 C CA . ILE A 1 96 ? -15.529 4.380 6.132 1.00 75.00 96 ILE A CA 1
ATOM 778 C C . ILE A 1 96 ? -16.803 4.199 6.952 1.00 75.00 96 ILE A C 1
ATOM 780 O O . ILE A 1 96 ? -16.747 4.006 8.165 1.00 75.00 96 ILE A O 1
ATOM 784 N N . SER A 1 97 ? -17.952 4.316 6.290 1.00 69.94 97 SER A N 1
ATOM 785 C CA . SER A 1 97 ? -19.242 4.000 6.906 1.00 69.94 97 SER A CA 1
ATOM 786 C C . SER A 1 97 ? -19.485 2.511 6.719 1.00 69.94 97 SER A C 1
ATOM 788 O O . SER A 1 97 ? -19.487 2.037 5.584 1.00 69.94 97 SER A O 1
ATOM 790 N N . ILE A 1 98 ? -19.639 1.782 7.819 1.00 63.06 98 ILE A N 1
ATOM 791 C CA . ILE A 1 98 ? -20.028 0.374 7.797 1.00 63.06 98 ILE A CA 1
ATOM 792 C C . ILE A 1 98 ? -21.490 0.349 8.242 1.00 63.06 98 ILE A C 1
ATOM 794 O O . ILE A 1 98 ? -21.783 0.764 9.362 1.00 63.06 98 ILE A O 1
ATOM 798 N N . SER A 1 99 ? -22.385 0.005 7.312 1.00 58.47 99 SER A N 1
ATOM 799 C CA . SER A 1 99 ? -23.834 -0.144 7.517 1.00 58.47 99 SER A CA 1
ATOM 800 C C . SER A 1 99 ? -24.183 -1.548 7.972 1.00 58.47 99 SER A C 1
ATOM 802 O O . SER A 1 99 ? -23.646 -2.476 7.320 1.00 58.47 99 SER A O 1
#

Radius of gyration: 19.92 Å; chains: 1; bounding box: 47×36×50 Å

Foldseek 3Di:
DKDKDKDWDADPVRHTDDIDIDTDDPPVPDDDPPNHPPVPDDDDDDDPVNVVVVVVVCVVVVHKDKDKDWDPPVPPDPDPDPPDDDDDTDIDIDTDDDD

pLDDT: mean 77.74, std 12.04, range [57.22, 94.62]

Secondary structure (DSSP, 8-state):
-EEEEEEEEEPTTS-EEEEEEEEEE-GGG--BTTTB-TTT-------HHHHHHHHHHHHHTT--EEEEEETTGGG-S---STT-PPPPP-EEEEEE---